Protein AF-A0A2R6D4T1-F1 (afdb_monomer_lite)

Radius of gyration: 16.77 Å; chains: 1; bounding box: 41×52×40 Å

Secondary structure (DSSP, 8-state):
-HHHHHHHHHHHHHHHHHHTT--SGGGS-HHHHHHHEEESSTTGGGSS---SEEETTTTEEEEE----SS-HHHHHHHHHTTTTS--SEEEEE--HHHHHHTHHHHHHHTTSPPPTT--SEEEEEEEETTTTEEEEHHHHHHHHHHHHHHHHTT-

Sequence (155 aa):
MIHCLVVLNSLVVDYLLPREGLTPVDDYPRPTVKQKILTEEPPWRDSNLRPDIYVEQTQEAFEIETLYGTDHKKINRTIDKYEGWPVEQINIVLPNLTCLRNLEAILRKRQEEPGEMFKNDVKFWTLNLAKQELLPVDELKRTLHDLYDRSEHVI

pLDDT: mean 82.5, std 12.13, range [42.41, 95.75]

Structure (mmCIF, N/CA/C/O backbo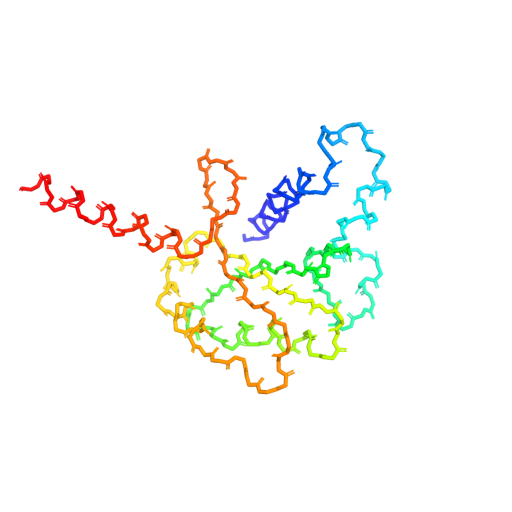ne):
data_AF-A0A2R6D4T1-F1
#
_entry.id   AF-A0A2R6D4T1-F1
#
loop_
_atom_site.group_PDB
_atom_site.id
_atom_site.type_symbol
_atom_site.label_atom_id
_atom_site.label_alt_id
_atom_site.label_comp_id
_atom_site.label_asym_id
_atom_site.label_entity_id
_atom_site.label_seq_id
_atom_site.pdbx_PDB_ins_code
_atom_site.Cartn_x
_atom_site.Cartn_y
_atom_site.Cartn_z
_atom_site.occupancy
_atom_site.B_iso_or_equiv
_atom_site.auth_seq_id
_atom_site.auth_comp_id
_atom_site.auth_asym_id
_atom_site.auth_atom_id
_atom_site.pdbx_PDB_model_num
ATOM 1 N N . MET A 1 1 ? -15.494 6.920 -8.864 1.00 51.62 1 MET A N 1
ATOM 2 C CA . MET A 1 1 ? -14.080 6.482 -8.835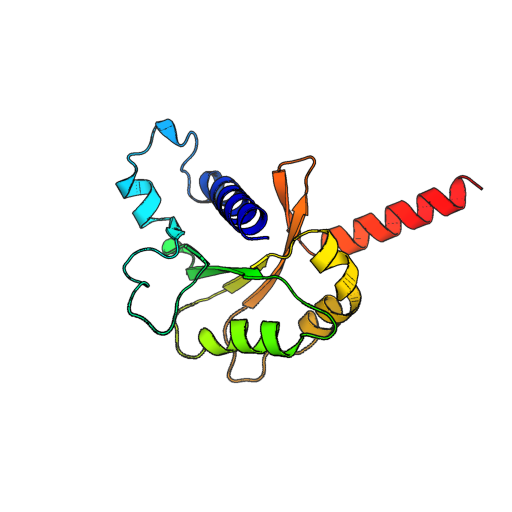 1.00 51.62 1 MET A CA 1
ATOM 3 C C . MET A 1 1 ? -13.246 7.323 -7.864 1.00 51.62 1 MET A C 1
ATOM 5 O O . MET A 1 1 ? -12.651 6.736 -6.977 1.00 51.62 1 MET A O 1
ATOM 9 N N . ILE A 1 2 ? -13.297 8.663 -7.934 1.00 47.56 2 ILE A N 1
ATOM 10 C CA . ILE A 1 2 ? -12.584 9.589 -7.019 1.00 47.56 2 ILE A CA 1
ATOM 11 C C . ILE A 1 2 ? -12.894 9.324 -5.532 1.00 47.56 2 ILE A C 1
ATOM 13 O O . ILE A 1 2 ? -11.992 9.298 -4.707 1.00 47.56 2 ILE A O 1
ATOM 17 N N . HIS A 1 3 ? -14.153 9.036 -5.191 1.00 53.19 3 HIS A N 1
ATOM 18 C CA . HIS A 1 3 ? -14.544 8.801 -3.797 1.00 53.19 3 HIS A CA 1
ATOM 19 C C . HIS A 1 3 ? -13.904 7.546 -3.172 1.00 53.19 3 HIS A C 1
ATOM 21 O O . HIS A 1 3 ? -13.679 7.510 -1.972 1.00 53.19 3 HIS A O 1
ATOM 27 N N . CYS A 1 4 ? -13.568 6.537 -3.985 1.00 56.91 4 CYS A N 1
ATOM 28 C CA . CYS A 1 4 ? -12.953 5.300 -3.502 1.00 56.91 4 CYS A CA 1
ATOM 29 C C . CYS A 1 4 ? -11.484 5.526 -3.115 1.00 56.91 4 CYS A C 1
ATOM 31 O O . CYS A 1 4 ? -11.066 5.077 -2.056 1.00 56.91 4 CYS A O 1
ATOM 33 N N . LEU A 1 5 ? -10.735 6.296 -3.912 1.00 66.00 5 LEU A N 1
ATOM 34 C CA . LEU A 1 5 ? -9.326 6.610 -3.639 1.00 66.00 5 LEU A CA 1
ATOM 35 C C . LEU A 1 5 ? -9.152 7.427 -2.353 1.00 66.00 5 LEU A C 1
ATOM 37 O O . LEU A 1 5 ? -8.271 7.127 -1.558 1.00 66.00 5 LEU A O 1
ATOM 41 N N . VAL A 1 6 ? -10.039 8.396 -2.097 1.00 73.81 6 VAL A N 1
ATOM 42 C CA . VAL A 1 6 ? -10.014 9.189 -0.853 1.00 73.81 6 VAL A CA 1
ATOM 43 C C . VAL A 1 6 ? -10.227 8.305 0.380 1.00 73.81 6 VAL A C 1
ATOM 45 O O . VAL A 1 6 ? -9.526 8.462 1.371 1.00 73.81 6 VAL A O 1
ATOM 48 N N . VAL A 1 7 ? -11.153 7.345 0.308 1.00 78.44 7 VAL A N 1
ATOM 49 C CA . VAL A 1 7 ? -11.415 6.411 1.416 1.00 78.44 7 VAL A CA 1
ATOM 50 C C . VAL A 1 7 ? -10.228 5.474 1.653 1.00 78.44 7 VAL A C 1
ATOM 52 O O . VAL A 1 7 ? -9.873 5.221 2.799 1.00 78.44 7 VAL A O 1
ATOM 55 N N . LEU A 1 8 ? -9.588 4.984 0.587 1.00 83.50 8 LEU A N 1
ATOM 56 C CA . LEU A 1 8 ? -8.375 4.168 0.696 1.00 83.50 8 LEU A CA 1
ATOM 57 C C . LEU A 1 8 ? -7.207 4.949 1.311 1.00 83.50 8 LEU A C 1
ATOM 59 O O . LEU A 1 8 ? -6.524 4.405 2.172 1.00 83.50 8 LEU A O 1
ATOM 63 N N . ASN A 1 9 ? -7.022 6.215 0.929 1.00 86.50 9 ASN A N 1
ATOM 64 C CA . ASN A 1 9 ? -6.038 7.104 1.550 1.00 86.50 9 ASN A CA 1
ATOM 65 C C . ASN A 1 9 ? -6.257 7.200 3.064 1.00 86.50 9 ASN A C 1
ATOM 67 O O . ASN A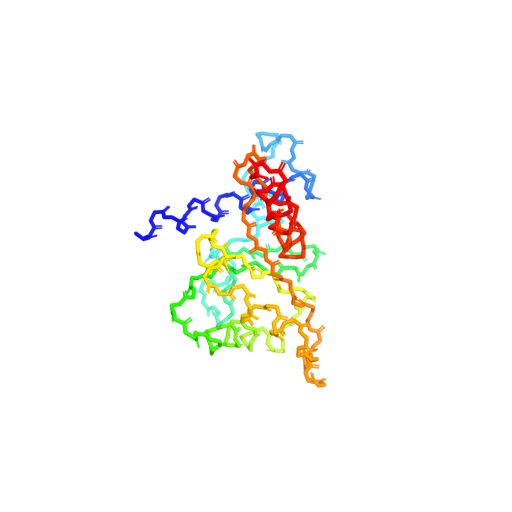 1 9 ? -5.332 6.968 3.838 1.00 86.50 9 ASN A O 1
ATOM 71 N N . SER A 1 10 ? -7.491 7.472 3.495 1.00 86.38 10 SER A N 1
ATOM 72 C CA . SER A 1 10 ? -7.824 7.529 4.922 1.00 86.38 10 SER A CA 1
ATOM 73 C C . SER A 1 10 ? -7.548 6.208 5.641 1.00 86.38 10 SER A C 1
ATOM 75 O O . SER A 1 10 ? -6.923 6.226 6.692 1.00 86.38 10 SER A O 1
ATOM 77 N N . LEU A 1 11 ? -7.912 5.066 5.049 1.00 89.06 11 LEU A N 1
ATOM 78 C CA . LEU A 1 11 ? -7.650 3.746 5.637 1.00 89.06 11 LEU A CA 1
ATOM 79 C C . LEU A 1 11 ? -6.154 3.453 5.805 1.00 89.06 11 LEU A C 1
ATOM 81 O O . LEU A 1 11 ? -5.751 2.875 6.811 1.00 89.06 11 LEU A O 1
ATOM 85 N N . VAL A 1 12 ? -5.322 3.835 4.832 1.00 91.19 12 VAL A N 1
ATOM 86 C CA . VAL A 1 12 ? -3.865 3.669 4.945 1.00 91.19 12 VAL A CA 1
ATOM 87 C C . VAL A 1 12 ? -3.312 4.568 6.050 1.00 91.19 12 VAL A C 1
ATOM 89 O O . VAL A 1 12 ? -2.490 4.110 6.837 1.00 91.19 12 VAL A O 1
ATOM 92 N N . VAL A 1 13 ? -3.785 5.814 6.159 1.00 89.94 13 VAL A N 1
ATOM 93 C CA . VAL A 1 13 ? -3.405 6.702 7.269 1.00 89.94 13 VAL A CA 1
ATOM 94 C C . VAL A 1 13 ? -3.818 6.097 8.612 1.00 89.94 13 VAL A C 1
ATOM 96 O O . VAL A 1 13 ? -2.982 6.010 9.507 1.00 89.94 13 VAL A O 1
ATOM 99 N N . ASP A 1 14 ? -5.052 5.609 8.740 1.00 89.12 14 ASP A N 1
ATOM 100 C CA . ASP A 1 14 ? -5.556 4.986 9.969 1.00 89.12 14 ASP A CA 1
ATOM 101 C C . ASP A 1 14 ? -4.737 3.750 10.365 1.00 89.12 14 ASP A C 1
ATOM 103 O O . ASP A 1 14 ? -4.416 3.565 11.538 1.00 89.12 14 ASP A O 1
ATOM 107 N N . TYR A 1 15 ? -4.321 2.944 9.385 1.00 89.94 15 TYR A N 1
ATOM 108 C CA . TYR A 1 15 ? -3.410 1.816 9.588 1.00 89.94 15 TYR A CA 1
ATOM 109 C C . TYR A 1 15 ? -2.015 2.250 10.083 1.00 89.94 15 TYR A C 1
ATOM 111 O O . TYR A 1 15 ? -1.373 1.531 10.853 1.00 89.94 15 TYR A O 1
ATOM 119 N N . LEU A 1 16 ? -1.532 3.419 9.658 1.00 90.88 16 LEU A N 1
ATOM 120 C CA . LEU A 1 16 ? -0.214 3.940 10.029 1.00 90.88 16 LEU A CA 1
ATOM 121 C C . LEU A 1 16 ? -0.196 4.624 11.401 1.00 90.88 16 LEU A C 1
ATOM 123 O O . LEU A 1 16 ? 0.832 4.586 12.076 1.00 90.88 16 LEU A O 1
ATOM 127 N N . LEU A 1 17 ? -1.308 5.212 11.853 1.00 90.12 17 LEU A N 1
ATOM 128 C CA . LEU A 1 17 ? -1.358 5.946 13.125 1.00 90.12 17 LEU A CA 1
ATOM 129 C C . LEU A 1 17 ? -0.837 5.124 14.326 1.00 90.12 17 LEU A C 1
ATOM 131 O O . LEU A 1 17 ? 0.032 5.631 15.042 1.00 90.12 17 LEU A O 1
ATOM 135 N N . PRO A 1 18 ? -1.252 3.859 14.548 1.00 89.50 18 PRO A N 1
ATOM 136 C CA . PRO A 1 18 ? -0.712 3.055 15.643 1.00 89.50 18 PRO A CA 1
ATOM 137 C C . PRO A 1 18 ? 0.769 2.711 15.485 1.00 89.50 18 PRO A C 1
ATOM 139 O O . PRO A 1 18 ? 1.494 2.692 16.481 1.00 89.50 18 PRO A O 1
ATOM 142 N N . ARG A 1 19 ? 1.235 2.471 14.249 1.00 89.19 19 ARG A N 1
ATOM 143 C CA . ARG A 1 19 ? 2.651 2.172 13.956 1.00 89.19 19 ARG A CA 1
ATOM 144 C C . ARG A 1 19 ? 3.562 3.333 14.342 1.00 89.19 19 ARG A C 1
ATOM 146 O O . ARG A 1 19 ? 4.630 3.109 14.900 1.00 89.19 19 ARG A O 1
ATOM 153 N N . GLU A 1 20 ? 3.093 4.556 14.121 1.00 87.94 20 GLU A N 1
ATOM 154 C CA . GLU A 1 20 ? 3.835 5.784 14.418 1.00 87.94 20 GLU A CA 1
ATOM 155 C C . GLU A 1 20 ? 3.640 6.291 15.860 1.00 87.94 20 GLU A C 1
ATOM 157 O O . GLU A 1 20 ? 4.122 7.376 16.225 1.00 87.94 20 GLU A O 1
ATOM 162 N N . GLY A 1 21 ? 2.932 5.515 16.692 1.00 85.62 21 GLY A N 1
ATOM 163 C CA . GLY A 1 21 ? 2.621 5.866 18.075 1.00 85.62 21 GLY A CA 1
ATOM 164 C C . GLY A 1 21 ? 1.739 7.110 18.175 1.00 85.62 21 GLY A C 1
ATOM 165 O O . GLY A 1 21 ? 1.997 7.965 19.018 1.00 85.62 21 GLY A O 1
ATOM 166 N N . LEU A 1 22 ? 0.756 7.237 17.277 1.00 85.50 22 LEU A N 1
ATOM 167 C CA . LEU A 1 22 ? -0.187 8.356 17.162 1.00 85.50 22 LEU A CA 1
ATOM 168 C C . LEU A 1 22 ? -1.629 7.943 17.509 1.00 85.50 22 LEU A C 1
ATOM 170 O O . LEU A 1 22 ? -2.587 8.486 16.963 1.00 85.50 22 LEU A O 1
ATOM 174 N N . THR A 1 23 ? -1.794 6.964 18.399 1.00 83.69 23 THR A N 1
ATOM 175 C CA . THR A 1 23 ? -3.111 6.513 18.877 1.00 83.69 23 THR A CA 1
ATOM 176 C C . THR A 1 23 ? -3.285 6.757 20.377 1.00 83.69 23 THR A C 1
ATOM 178 O O . THR A 1 23 ? -2.409 6.339 21.136 1.00 83.69 23 THR A O 1
ATOM 181 N N . PRO A 1 24 ? -4.430 7.326 20.809 1.00 80.38 24 PRO A N 1
ATOM 182 C CA . PRO A 1 24 ? -5.527 7.832 19.972 1.00 80.38 24 PRO A CA 1
ATOM 183 C C . PRO A 1 24 ? -5.142 9.141 19.258 1.00 80.38 24 PRO A C 1
ATOM 185 O O . PRO A 1 24 ? -4.438 9.976 19.812 1.00 80.38 24 PRO A O 1
ATOM 188 N N . VAL A 1 25 ? -5.599 9.323 18.015 1.00 80.69 25 VAL A N 1
ATOM 189 C CA . VAL A 1 25 ? -5.181 10.457 17.163 1.00 80.69 25 VAL A CA 1
ATOM 190 C C . VAL A 1 25 ? -5.570 11.820 17.735 1.00 80.69 25 VAL A C 1
ATOM 192 O O . VAL A 1 25 ? -4.863 12.802 17.517 1.00 80.69 25 VAL A O 1
ATOM 195 N N . ASP A 1 26 ? -6.655 11.866 18.509 1.00 82.50 26 ASP A N 1
ATOM 196 C CA . ASP A 1 26 ? -7.166 13.080 19.148 1.00 82.50 26 ASP A CA 1
ATOM 197 C C . ASP A 1 26 ? -6.199 13.660 20.196 1.00 82.50 26 ASP A C 1
ATOM 199 O O . ASP A 1 26 ? -6.260 14.856 20.487 1.00 82.50 26 ASP A O 1
ATOM 203 N N . ASP A 1 27 ? -5.260 12.852 20.702 1.00 86.50 27 ASP A N 1
ATOM 204 C CA . ASP A 1 27 ? -4.225 13.294 21.644 1.00 86.50 27 ASP A CA 1
ATOM 205 C C . ASP A 1 27 ? -3.080 14.056 20.948 1.00 86.50 27 ASP A C 1
ATOM 207 O O . ASP A 1 27 ? -2.228 14.656 21.611 1.00 86.50 27 ASP A O 1
ATOM 211 N N . TYR A 1 28 ? -3.047 14.066 19.610 1.00 81.81 28 TYR A N 1
ATOM 212 C CA . TYR A 1 28 ? -1.955 14.637 18.829 1.00 81.81 28 TYR A CA 1
ATOM 213 C C . TYR A 1 28 ? -2.415 15.855 18.018 1.00 81.81 28 TYR A C 1
ATOM 215 O O . TYR A 1 28 ? -3.363 15.781 17.230 1.00 81.81 28 TYR A O 1
ATOM 223 N N . PRO A 1 29 ? -1.709 16.998 18.115 1.00 85.38 29 PRO A N 1
ATOM 224 C CA . PRO A 1 29 ? -1.960 18.129 17.236 1.00 85.38 29 PRO A CA 1
ATOM 225 C C . PRO A 1 29 ? -1.813 17.730 15.762 1.00 85.38 29 PRO A C 1
ATOM 227 O O . PRO A 1 29 ? -0.852 17.062 15.379 1.00 85.38 29 PRO A O 1
ATOM 230 N N . ARG A 1 30 ? -2.707 18.229 14.898 1.00 81.31 30 ARG A N 1
ATOM 231 C CA . ARG A 1 30 ? -2.635 17.995 13.440 1.00 81.31 30 ARG A CA 1
ATOM 232 C C . ARG A 1 30 ? -1.243 18.246 12.829 1.00 81.31 30 ARG A C 1
ATOM 234 O O . ARG A 1 30 ? -0.848 17.449 11.982 1.00 81.31 30 ARG A O 1
ATOM 241 N N . PRO A 1 31 ? -0.480 19.291 13.220 1.00 83.38 31 PRO A N 1
ATOM 242 C CA . PRO A 1 31 ? 0.881 19.482 12.717 1.00 83.38 31 PRO A CA 1
ATOM 243 C C . PRO A 1 31 ? 1.829 18.320 13.043 1.00 83.38 31 PRO A C 1
ATOM 245 O O . PRO A 1 31 ? 2.643 17.962 12.202 1.00 83.38 31 PRO A O 1
ATOM 248 N N . THR A 1 32 ? 1.698 17.704 14.220 1.00 82.25 32 THR A N 1
ATOM 249 C CA . THR A 1 32 ? 2.519 16.560 14.646 1.00 82.25 32 THR A CA 1
ATOM 250 C C . THR A 1 32 ? 2.237 15.328 13.793 1.00 82.25 32 THR A C 1
ATOM 252 O O . THR A 1 32 ? 3.168 14.671 13.336 1.00 82.25 32 THR A O 1
ATOM 255 N N . VAL A 1 33 ? 0.959 15.045 13.523 1.00 83.31 33 VAL A N 1
ATOM 256 C CA . VAL A 1 33 ? 0.565 13.946 12.628 1.00 83.31 33 VAL A CA 1
ATOM 257 C C . VAL A 1 33 ? 1.117 14.185 11.220 1.00 83.31 33 VAL A C 1
ATOM 259 O O . VAL A 1 33 ? 1.738 13.293 10.652 1.00 83.31 33 VAL A O 1
ATOM 262 N N . LYS A 1 34 ? 0.980 15.413 10.696 1.00 83.00 34 LYS A N 1
ATOM 263 C CA . LYS A 1 34 ? 1.471 15.790 9.359 1.00 83.00 34 LYS A CA 1
ATOM 264 C C . LYS A 1 34 ? 2.994 15.755 9.211 1.00 83.00 34 LYS A C 1
ATOM 266 O O . LYS A 1 34 ? 3.463 15.640 8.091 1.00 83.00 34 LYS A O 1
ATOM 271 N N . GLN A 1 35 ? 3.758 15.878 10.296 1.00 83.88 35 GLN A N 1
ATOM 272 C CA . GLN A 1 35 ? 5.218 15.739 10.251 1.00 83.88 35 GLN A CA 1
ATOM 273 C C . GLN A 1 35 ? 5.650 14.277 10.109 1.00 83.88 35 GLN A C 1
ATOM 275 O O . GLN A 1 35 ? 6.622 13.999 9.424 1.00 83.88 35 GLN A O 1
ATOM 280 N N . LYS A 1 36 ? 4.924 13.342 10.732 1.00 85.25 36 LYS A N 1
ATOM 281 C CA . LYS A 1 36 ? 5.267 11.914 10.688 1.00 85.25 36 LYS A CA 1
ATOM 282 C C . LYS A 1 36 ? 4.696 11.199 9.466 1.00 85.25 36 LYS A C 1
ATOM 284 O O . LYS A 1 36 ? 5.387 10.399 8.844 1.00 85.25 36 LYS A O 1
ATOM 289 N N . ILE A 1 37 ? 3.436 11.490 9.146 1.00 87.75 37 ILE A N 1
ATOM 290 C CA . ILE A 1 37 ? 2.693 10.899 8.033 1.00 87.75 37 ILE A CA 1
ATOM 291 C C . ILE A 1 37 ? 2.358 12.031 7.067 1.00 87.75 37 ILE A C 1
ATOM 293 O O . ILE A 1 37 ? 1.388 12.778 7.233 1.00 87.75 37 ILE A O 1
ATOM 297 N N . LEU A 1 38 ? 3.211 12.169 6.063 1.00 85.12 38 LEU A N 1
ATOM 298 C CA . LEU A 1 38 ? 3.054 13.122 4.981 1.00 85.12 38 LEU A CA 1
ATOM 299 C C . LEU A 1 38 ? 2.053 12.551 3.976 1.00 85.12 38 LEU A C 1
ATOM 301 O O . LEU A 1 38 ? 2.048 11.362 3.689 1.00 85.12 38 LEU A O 1
ATOM 305 N N . THR A 1 39 ? 1.193 13.402 3.439 1.00 83.06 39 THR A N 1
ATOM 306 C CA . THR A 1 39 ? 0.289 13.054 2.331 1.00 83.06 39 THR A CA 1
ATOM 307 C C . THR A 1 39 ? 0.653 13.920 1.133 1.00 83.06 39 THR A C 1
ATOM 309 O O . THR A 1 39 ? 1.621 14.677 1.204 1.00 83.06 39 THR A O 1
ATOM 312 N N . GLU A 1 40 ? -0.115 13.872 0.049 1.00 72.31 40 GLU A N 1
ATOM 313 C CA . GLU A 1 40 ? 0.160 14.613 -1.189 1.00 72.31 40 GLU A CA 1
ATOM 314 C C . GLU A 1 40 ? 0.279 16.170 -1.079 1.00 72.31 40 GLU A C 1
ATOM 316 O O . GLU A 1 40 ? 0.356 16.874 -2.098 1.00 72.31 40 GLU A O 1
ATOM 321 N N . GLU A 1 41 ? 0.212 16.731 0.128 1.00 67.50 41 GLU A N 1
ATOM 322 C CA . GLU A 1 41 ? 0.447 18.133 0.485 1.00 67.50 41 GLU A CA 1
ATOM 323 C C . GLU A 1 41 ? 1.962 18.494 0.488 1.00 67.50 41 GLU A C 1
ATOM 325 O O . GLU A 1 41 ? 2.813 17.625 0.288 1.00 67.50 41 GLU A O 1
ATOM 330 N N . PRO A 1 42 ? 2.354 19.782 0.638 1.00 56.59 42 PRO A N 1
ATOM 331 C CA . PRO A 1 42 ? 3.769 20.173 0.712 1.00 56.59 42 PRO A CA 1
ATOM 332 C C . PRO A 1 42 ? 4.555 19.343 1.749 1.00 56.59 42 PRO A C 1
ATOM 334 O O . PRO A 1 42 ? 4.010 19.079 2.822 1.00 56.59 42 PRO A O 1
ATOM 337 N N . PRO A 1 43 ? 5.817 18.951 1.471 1.00 62.12 43 PRO A N 1
ATOM 338 C CA . PRO A 1 43 ? 6.728 19.515 0.463 1.00 62.12 43 PRO A CA 1
ATOM 339 C C . PRO A 1 43 ? 6.612 18.925 -0.956 1.00 62.12 43 PRO A C 1
ATOM 341 O O . PRO A 1 43 ? 7.262 19.423 -1.871 1.00 62.12 43 PRO A O 1
ATOM 344 N N . TRP A 1 44 ? 5.770 17.914 -1.179 1.00 63.66 44 TRP A N 1
ATOM 345 C CA . TRP A 1 44 ? 5.738 17.164 -2.445 1.00 63.66 44 TRP A CA 1
ATOM 346 C C . TRP A 1 44 ? 5.008 17.865 -3.595 1.00 63.66 44 TRP A C 1
ATOM 348 O O . TRP A 1 44 ? 5.170 17.475 -4.750 1.00 63.66 44 TRP A O 1
ATOM 358 N N . ARG A 1 45 ? 4.205 18.896 -3.288 1.00 55.56 45 ARG A N 1
ATOM 359 C CA . ARG A 1 45 ? 3.296 19.576 -4.232 1.00 55.56 45 ARG A CA 1
ATOM 360 C C . ARG A 1 45 ? 3.980 20.048 -5.525 1.00 55.56 45 ARG A C 1
ATOM 362 O O . ARG A 1 45 ? 3.340 19.987 -6.570 1.00 55.56 45 ARG A O 1
ATOM 369 N N . ASP A 1 46 ? 5.245 20.463 -5.451 1.00 57.62 46 ASP A N 1
ATOM 370 C CA . ASP A 1 46 ? 6.008 21.011 -6.585 1.00 57.62 46 ASP A CA 1
ATOM 371 C C . ASP A 1 46 ? 7.156 20.093 -7.046 1.00 57.62 46 ASP A C 1
ATOM 373 O O . ASP A 1 46 ? 8.005 20.494 -7.843 1.00 57.62 46 ASP A O 1
ATOM 377 N N . SER A 1 47 ? 7.208 18.857 -6.541 1.00 67.69 47 SER A N 1
ATOM 378 C CA . SER A 1 47 ? 8.253 17.892 -6.885 1.00 67.69 47 SER A CA 1
ATOM 379 C C . SER A 1 47 ? 7.747 16.839 -7.873 1.00 67.69 47 SER A C 1
ATOM 381 O O . SER A 1 47 ? 6.572 16.473 -7.865 1.00 67.69 47 SER A O 1
ATOM 383 N N . ASN A 1 48 ? 8.651 16.300 -8.696 1.00 69.44 48 ASN A N 1
ATOM 384 C CA . ASN A 1 48 ? 8.341 15.158 -9.564 1.00 69.44 48 ASN A CA 1
ATOM 385 C C . ASN A 1 48 ? 8.016 13.882 -8.764 1.00 69.44 48 ASN A C 1
ATOM 387 O O . ASN A 1 48 ? 7.424 12.956 -9.317 1.00 69.44 48 ASN A O 1
ATOM 391 N N . LEU A 1 49 ? 8.387 13.838 -7.479 1.00 79.12 49 LEU A N 1
ATOM 392 C CA . LEU A 1 49 ? 8.105 12.728 -6.583 1.00 79.12 49 LEU A CA 1
ATOM 393 C C . LEU A 1 49 ? 6.940 13.063 -5.654 1.00 79.12 49 LEU A C 1
ATOM 395 O O . LEU A 1 49 ? 7.116 13.689 -4.619 1.00 79.12 49 LEU A O 1
ATOM 399 N N . ARG A 1 50 ? 5.738 12.607 -5.996 1.00 85.31 50 ARG A N 1
ATOM 400 C CA . ARG A 1 50 ? 4.559 12.788 -5.145 1.00 85.31 50 ARG A CA 1
ATOM 401 C C . ARG A 1 50 ? 4.039 11.422 -4.689 1.00 85.31 50 ARG A C 1
ATOM 403 O O . ARG A 1 50 ? 3.373 10.763 -5.493 1.00 85.31 50 ARG A O 1
ATOM 410 N N . PRO A 1 51 ? 4.397 10.975 -3.470 1.00 89.50 51 PRO A N 1
ATOM 411 C CA . PRO A 1 51 ? 3.727 9.856 -2.824 1.00 89.50 51 PRO A CA 1
ATOM 412 C C . PRO A 1 51 ? 2.290 10.232 -2.465 1.00 89.50 51 PRO A C 1
ATOM 414 O O . PRO A 1 51 ? 2.025 11.390 -2.124 1.00 89.50 51 PRO A O 1
ATOM 417 N N . ASP A 1 52 ? 1.383 9.254 -2.477 1.00 90.94 52 ASP A N 1
ATOM 418 C CA . ASP A 1 52 ? 0.049 9.457 -1.902 1.00 90.94 52 ASP A CA 1
ATOM 419 C C . ASP A 1 52 ? 0.172 9.662 -0.387 1.00 90.94 52 ASP A C 1
ATOM 421 O O . ASP A 1 52 ? -0.391 10.607 0.181 1.00 90.94 52 ASP A O 1
ATOM 425 N N . ILE A 1 53 ? 0.971 8.800 0.256 1.00 92.62 53 ILE A N 1
ATOM 426 C CA . ILE A 1 53 ? 1.317 8.865 1.677 1.00 92.62 53 ILE A CA 1
ATOM 427 C C . ILE A 1 53 ? 2.799 8.506 1.852 1.00 92.62 53 ILE A C 1
ATOM 429 O O . ILE A 1 53 ? 3.303 7.585 1.215 1.00 92.62 53 ILE A O 1
ATOM 433 N N . TYR A 1 54 ? 3.505 9.214 2.727 1.00 91.62 54 TYR A N 1
ATOM 434 C CA . TYR A 1 54 ? 4.915 8.991 3.024 1.00 91.62 54 TYR A CA 1
ATOM 435 C C . TYR A 1 54 ? 5.185 9.060 4.524 1.00 91.62 54 TYR A C 1
ATOM 437 O O . TYR A 1 54 ? 4.726 9.976 5.206 1.00 91.62 54 TYR A O 1
ATOM 445 N N . VAL A 1 55 ? 5.949 8.097 5.030 1.00 91.06 55 VAL A N 1
ATOM 446 C CA . VAL A 1 55 ? 6.361 8.022 6.433 1.00 91.06 55 VAL A CA 1
ATOM 447 C C . VAL A 1 55 ? 7.834 8.392 6.518 1.00 91.06 55 VAL A C 1
ATOM 449 O O . VAL A 1 55 ? 8.698 7.632 6.082 1.00 91.06 55 VAL A O 1
ATOM 452 N N . GLU A 1 56 ? 8.128 9.569 7.072 1.00 85.12 56 GLU A N 1
ATOM 453 C CA . GLU A 1 56 ? 9.487 10.127 7.067 1.00 85.12 56 GLU A CA 1
ATOM 454 C C . GLU A 1 56 ? 10.466 9.281 7.888 1.00 85.12 56 GLU A C 1
ATOM 456 O O . GLU A 1 56 ? 11.588 9.033 7.451 1.00 85.12 56 GLU A O 1
ATOM 461 N N . GLN A 1 57 ? 10.025 8.788 9.048 1.00 86.12 57 GLN A N 1
ATOM 462 C CA . GLN A 1 57 ? 10.875 8.053 9.984 1.00 86.12 57 GLN A CA 1
ATOM 463 C C . GLN A 1 57 ? 11.392 6.728 9.409 1.00 86.12 57 GLN A C 1
ATOM 465 O O . GLN A 1 57 ? 12.526 6.339 9.686 1.00 86.12 57 GLN A O 1
ATOM 470 N N . THR A 1 58 ? 10.562 6.031 8.634 1.00 89.44 58 THR A N 1
ATOM 471 C CA . THR A 1 58 ? 10.881 4.719 8.050 1.00 89.44 58 THR A CA 1
ATOM 472 C C . THR A 1 58 ? 11.204 4.793 6.561 1.00 89.44 58 THR A C 1
ATOM 474 O O . THR A 1 58 ? 11.496 3.764 5.961 1.00 89.44 58 THR A O 1
ATOM 477 N N . GLN A 1 59 ? 11.132 5.987 5.961 1.00 90.19 59 GLN A N 1
ATOM 478 C CA . GLN A 1 59 ? 11.323 6.209 4.526 1.00 90.19 59 GLN A CA 1
ATOM 479 C C . GLN A 1 59 ? 10.426 5.301 3.667 1.00 90.19 59 GLN A C 1
ATOM 481 O O . GLN A 1 59 ? 10.842 4.773 2.634 1.00 90.19 59 GLN A O 1
ATOM 486 N N . GLU A 1 60 ? 9.181 5.106 4.114 1.00 93.88 60 GLU A N 1
ATOM 487 C CA . GLU A 1 60 ? 8.185 4.292 3.417 1.00 93.88 60 GLU A CA 1
ATOM 488 C C . GLU A 1 60 ? 7.267 5.177 2.578 1.00 93.88 60 GLU A C 1
ATOM 490 O O . GLU A 1 60 ? 6.620 6.085 3.101 1.00 93.88 60 GLU A O 1
ATOM 495 N N . ALA A 1 61 ? 7.148 4.868 1.290 1.00 93.56 61 ALA A N 1
ATOM 496 C CA . ALA A 1 61 ? 6.149 5.465 0.416 1.00 93.56 61 ALA A CA 1
ATOM 497 C C . ALA A 1 61 ? 4.970 4.508 0.232 1.00 93.56 61 ALA A C 1
ATOM 499 O O . ALA A 1 61 ? 5.166 3.308 0.054 1.00 93.56 61 ALA A O 1
ATOM 500 N N . PHE A 1 62 ? 3.748 5.027 0.249 1.00 94.81 62 PHE A N 1
ATOM 501 C CA . PHE A 1 62 ? 2.529 4.285 -0.046 1.00 94.81 62 PHE A CA 1
ATOM 502 C C . PHE A 1 62 ? 1.852 4.883 -1.276 1.00 94.81 62 PHE A C 1
ATOM 504 O O . PHE A 1 62 ? 1.687 6.097 -1.384 1.00 94.81 62 PHE A O 1
ATOM 511 N N . GLU A 1 63 ? 1.458 3.998 -2.186 1.00 93.69 63 GLU A N 1
ATOM 512 C CA . GLU A 1 63 ? 0.873 4.315 -3.488 1.00 93.69 63 GLU A CA 1
ATOM 513 C C . GLU A 1 63 ? -0.435 3.559 -3.649 1.00 93.69 63 GLU A C 1
ATOM 515 O O . GLU A 1 63 ? -0.444 2.326 -3.721 1.00 93.69 63 GLU A O 1
ATOM 520 N N . ILE A 1 64 ? -1.550 4.277 -3.709 1.00 92.56 64 ILE A N 1
ATOM 521 C CA . ILE A 1 64 ? -2.868 3.686 -3.895 1.00 92.56 64 ILE A CA 1
ATOM 522 C C . ILE A 1 64 ? -3.160 3.610 -5.382 1.00 92.56 64 ILE A C 1
ATOM 524 O O . ILE A 1 64 ? -3.591 4.553 -6.048 1.00 92.56 64 ILE A O 1
ATOM 528 N N . GLU A 1 65 ? -2.967 2.410 -5.910 1.00 90.12 65 GLU A N 1
ATOM 529 C CA . GLU A 1 65 ? -2.997 2.182 -7.336 1.00 90.12 65 GLU A CA 1
ATOM 530 C C . GLU A 1 65 ? -4.275 1.492 -7.796 1.00 90.12 65 GLU A C 1
ATOM 532 O O . GLU A 1 65 ? -4.799 0.547 -7.206 1.00 90.12 65 GLU A O 1
ATOM 537 N N . THR A 1 66 ? -4.780 1.952 -8.937 1.00 87.00 66 THR A N 1
ATOM 538 C CA . THR A 1 66 ? -5.809 1.231 -9.687 1.00 87.00 66 THR A CA 1
ATOM 539 C C . THR A 1 66 ? -5.225 0.769 -11.012 1.00 87.00 66 THR A C 1
ATOM 541 O O . THR A 1 66 ? -4.811 1.594 -11.829 1.00 87.00 66 THR A O 1
ATOM 544 N N . LEU A 1 67 ? -5.197 -0.548 -11.217 1.00 83.81 67 LEU A N 1
ATOM 545 C CA . LEU A 1 67 ? -4.684 -1.207 -12.417 1.00 83.81 67 LEU A CA 1
ATOM 546 C C . LEU A 1 67 ? -5.842 -1.556 -13.345 1.00 83.81 67 LEU A C 1
ATOM 548 O O . LEU A 1 67 ? -6.771 -2.237 -12.907 1.00 83.81 67 LEU A O 1
ATOM 552 N N . TYR A 1 68 ? -5.785 -1.152 -14.615 1.00 73.94 68 TYR A N 1
ATOM 553 C CA . TYR A 1 68 ? -6.812 -1.447 -15.621 1.00 73.94 68 TYR A CA 1
ATOM 554 C C . TYR A 1 68 ? -6.291 -2.418 -16.688 1.00 73.94 68 TYR A C 1
ATOM 556 O O . TYR A 1 68 ? -5.456 -2.058 -17.505 1.00 73.94 68 TYR A O 1
ATOM 564 N N . GLY A 1 69 ? -6.801 -3.655 -16.712 1.00 66.81 69 GLY A N 1
ATOM 565 C CA . GLY A 1 69 ? -6.295 -4.687 -17.629 1.00 66.81 69 GLY A CA 1
ATOM 566 C C . GLY A 1 69 ? -4.859 -5.103 -17.284 1.00 66.81 69 GLY A C 1
ATOM 567 O O . GLY A 1 69 ? -4.503 -5.151 -16.113 1.00 66.81 69 GLY A O 1
ATOM 568 N N . THR A 1 70 ? -4.014 -5.379 -18.280 1.00 58.97 70 THR A N 1
ATOM 569 C CA . THR A 1 70 ? -2.613 -5.820 -18.100 1.00 58.97 70 THR A CA 1
ATOM 570 C C . THR A 1 70 ? -1.645 -4.661 -17.822 1.00 58.97 70 THR A C 1
ATOM 572 O O . THR A 1 70 ? -0.571 -4.574 -18.425 1.00 58.97 70 THR A O 1
ATOM 575 N N . ASP A 1 71 ? -2.017 -3.731 -16.944 1.00 67.50 71 ASP A N 1
ATOM 576 C CA . ASP A 1 71 ? -1.338 -2.438 -16.768 1.00 67.50 71 ASP A CA 1
ATOM 577 C C . ASP A 1 71 ? -0.058 -2.518 -15.910 1.00 67.50 71 ASP A C 1
ATOM 579 O O . ASP A 1 71 ? 0.217 -1.676 -15.058 1.00 67.50 71 ASP A O 1
ATOM 583 N N . HIS A 1 72 ? 0.774 -3.534 -16.152 1.00 70.69 72 HIS A N 1
ATOM 584 C CA . HIS A 1 72 ? 2.084 -3.710 -15.513 1.00 70.69 72 HIS A CA 1
ATOM 585 C C . HIS A 1 72 ? 2.995 -2.489 -15.670 1.00 70.69 72 HIS A C 1
ATOM 587 O O . HIS A 1 72 ? 3.805 -2.195 -14.798 1.00 70.69 72 HIS A O 1
ATOM 593 N N . LYS A 1 73 ? 2.832 -1.746 -16.770 1.00 80.69 73 LYS A N 1
ATOM 594 C CA . LYS A 1 73 ? 3.552 -0.494 -17.020 1.00 80.69 73 LYS A CA 1
ATOM 595 C C . LYS A 1 73 ? 3.221 0.583 -15.991 1.00 80.69 73 LYS A C 1
ATOM 597 O O . LYS A 1 73 ? 4.016 1.494 -15.799 1.00 80.69 73 LYS A O 1
ATOM 602 N N . LYS A 1 74 ? 2.039 0.534 -15.369 1.00 85.50 74 LYS A N 1
ATOM 603 C CA . LYS A 1 74 ? 1.680 1.467 -14.302 1.00 85.50 74 LYS A CA 1
ATOM 604 C C . LYS A 1 74 ? 2.508 1.194 -13.053 1.00 85.50 74 LYS A C 1
ATOM 606 O O . LYS A 1 74 ? 3.181 2.104 -12.608 1.00 85.50 74 LYS A O 1
ATOM 611 N N . ILE A 1 75 ? 2.549 -0.062 -12.599 1.00 86.75 75 ILE A N 1
ATOM 612 C CA . ILE A 1 75 ? 3.378 -0.490 -11.459 1.00 86.75 75 ILE A CA 1
ATOM 613 C C . ILE A 1 75 ? 4.835 -0.081 -11.670 1.00 86.75 75 ILE A C 1
ATOM 615 O O . ILE A 1 75 ? 5.403 0.566 -10.803 1.00 86.75 75 ILE A O 1
ATOM 619 N N . ASN A 1 76 ? 5.410 -0.394 -12.837 1.00 86.19 76 ASN A N 1
ATOM 620 C CA . ASN A 1 76 ? 6.794 -0.024 -13.127 1.00 86.19 76 ASN A CA 1
ATOM 621 C C . ASN A 1 76 ? 6.993 1.493 -13.046 1.00 86.19 76 ASN A C 1
ATOM 623 O O . ASN A 1 76 ? 7.839 1.931 -12.291 1.00 86.19 76 ASN A O 1
ATOM 627 N N . ARG A 1 77 ? 6.145 2.305 -13.694 1.00 87.06 77 ARG A N 1
ATOM 628 C CA . ARG A 1 77 ? 6.235 3.776 -13.589 1.00 87.06 77 ARG A CA 1
ATOM 629 C C . ARG A 1 77 ? 6.124 4.286 -12.149 1.00 87.06 77 ARG A C 1
ATOM 631 O O . ARG A 1 77 ? 6.788 5.255 -11.795 1.00 87.06 77 ARG A O 1
ATOM 638 N N . THR A 1 78 ? 5.274 3.659 -11.339 1.00 89.12 78 THR A N 1
ATOM 639 C CA . THR A 1 78 ? 5.104 3.988 -9.919 1.00 89.12 78 THR A CA 1
ATOM 640 C C . THR A 1 78 ? 6.331 3.613 -9.093 1.00 89.12 78 THR A C 1
ATOM 642 O O . THR A 1 78 ? 6.588 4.275 -8.099 1.00 89.12 78 THR A O 1
ATOM 645 N N . ILE A 1 79 ? 7.100 2.600 -9.493 1.00 87.94 79 ILE A N 1
ATOM 646 C CA . ILE A 1 79 ? 8.375 2.242 -8.859 1.00 87.94 79 ILE A CA 1
ATOM 647 C C . ILE A 1 79 ? 9.497 3.155 -9.378 1.00 87.94 79 ILE A C 1
ATOM 649 O O . ILE A 1 79 ? 10.193 3.776 -8.583 1.00 87.94 79 ILE A O 1
ATOM 653 N N . ASP A 1 80 ? 9.610 3.313 -10.698 1.00 86.56 80 ASP A N 1
ATOM 654 C CA . ASP A 1 80 ? 10.644 4.095 -11.388 1.00 86.56 80 ASP A CA 1
ATOM 655 C C . ASP A 1 80 ? 10.685 5.558 -10.911 1.00 86.56 80 ASP A C 1
ATOM 657 O O . ASP A 1 80 ? 11.750 6.164 -10.855 1.00 86.56 80 ASP A O 1
ATOM 661 N N . LYS A 1 81 ? 9.545 6.143 -10.506 1.00 87.88 81 LYS A N 1
ATOM 662 C CA . LYS A 1 81 ? 9.517 7.523 -9.982 1.00 87.88 81 LYS A CA 1
ATOM 663 C C . LYS A 1 81 ? 10.341 7.713 -8.700 1.00 87.88 81 LYS A C 1
ATOM 665 O O . LYS A 1 81 ? 10.727 8.841 -8.406 1.00 87.88 81 LYS A O 1
ATOM 670 N N . TYR A 1 82 ? 10.598 6.638 -7.954 1.00 87.31 82 TYR A N 1
ATOM 671 C CA . TYR A 1 82 ? 11.393 6.643 -6.723 1.00 87.31 82 TYR A CA 1
ATOM 672 C C . TYR A 1 82 ? 12.889 6.411 -6.961 1.00 87.31 82 TYR A C 1
ATOM 674 O O . TYR A 1 82 ? 13.675 6.473 -6.014 1.00 87.31 82 TYR A O 1
ATOM 682 N N . GLU A 1 83 ? 13.313 6.174 -8.204 1.00 83.12 83 GLU A N 1
ATOM 683 C CA . GLU A 1 83 ? 14.725 6.003 -8.530 1.00 83.12 83 GLU A CA 1
ATOM 684 C C . GLU A 1 83 ? 15.528 7.261 -8.156 1.00 83.12 83 GLU A C 1
ATOM 686 O O . GLU A 1 83 ? 15.167 8.389 -8.497 1.00 83.12 83 GLU A O 1
ATOM 691 N N . GLY A 1 84 ? 16.624 7.072 -7.414 1.00 78.94 84 GLY A N 1
ATOM 692 C CA . GLY A 1 84 ? 17.474 8.169 -6.941 1.00 78.94 84 GLY A CA 1
ATOM 693 C C . GLY A 1 84 ? 16.942 8.930 -5.720 1.00 78.94 84 GLY A C 1
ATOM 694 O O . GLY A 1 84 ? 17.577 9.898 -5.298 1.00 78.94 84 GLY A O 1
ATOM 695 N N . TRP A 1 85 ? 15.829 8.494 -5.123 1.00 82.12 85 TRP A N 1
ATOM 696 C CA . TRP A 1 85 ? 15.278 9.072 -3.897 1.00 82.12 85 TRP A CA 1
ATOM 697 C C . TRP A 1 85 ? 15.547 8.192 -2.669 1.00 82.12 85 TRP A C 1
ATOM 699 O O . TRP A 1 85 ? 15.626 6.969 -2.798 1.00 82.12 85 TRP A O 1
ATOM 709 N N . PRO A 1 86 ? 15.672 8.784 -1.464 1.00 84.31 86 PRO A N 1
ATOM 710 C CA . PRO A 1 86 ? 15.928 8.055 -0.223 1.00 84.31 86 PRO A CA 1
ATOM 711 C C . PRO A 1 86 ? 14.637 7.419 0.317 1.00 84.31 86 PRO A C 1
ATOM 713 O O . PRO A 1 86 ? 14.144 7.794 1.378 1.00 84.31 86 PRO A O 1
ATOM 716 N N . VAL A 1 87 ? 14.053 6.506 -0.456 1.00 87.94 87 VAL A N 1
ATOM 717 C CA . VAL A 1 87 ? 12.897 5.694 -0.063 1.00 87.94 87 VAL A CA 1
ATOM 718 C C . VAL A 1 87 ? 13.389 4.272 0.142 1.00 87.94 87 VAL A C 1
ATOM 720 O O . VAL A 1 87 ? 13.950 3.684 -0.770 1.00 87.94 87 VAL A O 1
ATOM 723 N N . GLU A 1 88 ? 13.200 3.693 1.316 1.00 89.50 88 GLU A N 1
ATOM 724 C CA . GLU A 1 88 ? 13.674 2.327 1.578 1.00 89.50 88 GLU A CA 1
ATOM 725 C C . GLU A 1 88 ? 12.655 1.293 1.092 1.00 89.50 88 GLU A C 1
ATOM 727 O O . GLU A 1 88 ? 13.023 0.217 0.621 1.00 89.50 88 GLU A O 1
ATOM 732 N N . GLN A 1 89 ? 11.362 1.634 1.140 1.00 92.06 89 GLN A N 1
ATOM 733 C CA . GLN A 1 89 ? 10.289 0.718 0.768 1.00 92.06 89 GLN A CA 1
ATOM 734 C C . GLN A 1 89 ? 9.120 1.428 0.080 1.00 92.06 89 GLN A C 1
ATOM 736 O O . GLN A 1 89 ? 8.618 2.455 0.541 1.00 92.06 89 GLN A O 1
ATOM 741 N N . ILE A 1 90 ? 8.643 0.821 -1.004 1.00 92.75 90 ILE A N 1
ATOM 742 C CA . ILE A 1 90 ? 7.483 1.247 -1.783 1.00 92.75 90 ILE A CA 1
ATOM 743 C C . ILE A 1 90 ? 6.343 0.259 -1.520 1.00 92.75 90 ILE A C 1
ATOM 745 O O . ILE A 1 90 ? 6.416 -0.927 -1.844 1.00 92.75 90 ILE A O 1
ATOM 749 N N . ASN A 1 91 ? 5.264 0.754 -0.928 1.00 95.25 91 ASN A N 1
ATOM 750 C CA . ASN A 1 91 ? 4.066 0.009 -0.575 1.00 95.25 91 ASN A CA 1
ATOM 751 C C . ASN A 1 91 ? 2.949 0.306 -1.583 1.00 95.25 91 ASN A C 1
ATOM 753 O O . ASN A 1 91 ? 2.262 1.321 -1.495 1.00 95.25 91 ASN A O 1
ATOM 757 N N . ILE A 1 92 ? 2.719 -0.602 -2.525 1.00 94.12 92 ILE A N 1
ATOM 758 C CA . ILE A 1 92 ? 1.645 -0.480 -3.513 1.00 94.12 92 ILE A CA 1
ATOM 759 C C . ILE A 1 92 ? 0.360 -1.075 -2.929 1.00 94.12 92 ILE A C 1
ATOM 761 O O . ILE A 1 92 ? 0.254 -2.287 -2.724 1.00 94.12 92 ILE A O 1
ATOM 765 N N . VAL A 1 93 ? -0.631 -0.226 -2.673 1.00 95.12 93 VAL A N 1
ATOM 766 C CA . VAL A 1 93 ? -1.935 -0.584 -2.108 1.00 95.12 93 VAL A CA 1
ATOM 767 C C . VAL A 1 93 ? -2.975 -0.643 -3.222 1.00 95.12 93 VAL A C 1
ATOM 769 O O . VAL A 1 93 ? -3.229 0.334 -3.920 1.00 95.12 93 VAL A O 1
ATOM 772 N N . LEU A 1 94 ? -3.609 -1.800 -3.392 1.00 92.75 94 LEU A N 1
ATOM 773 C CA . LEU A 1 94 ? -4.589 -2.039 -4.448 1.00 92.75 94 LEU A CA 1
ATOM 774 C C . LEU A 1 94 ? -5.988 -2.270 -3.856 1.00 92.75 94 LEU A C 1
ATOM 776 O O . LEU A 1 94 ? -6.145 -3.135 -2.985 1.00 92.75 94 LEU A O 1
ATOM 780 N N . PRO A 1 95 ? -7.041 -1.603 -4.372 1.00 92.06 95 PRO A N 1
ATOM 781 C CA . PRO A 1 95 ? -8.422 -1.927 -4.019 1.00 92.06 95 PRO A CA 1
ATOM 782 C C . PRO A 1 95 ? -8.720 -3.413 -4.260 1.00 92.06 95 PRO A C 1
ATOM 784 O O . PRO A 1 95 ? -8.269 -3.966 -5.264 1.00 92.06 95 PRO A O 1
ATOM 787 N N . ASN A 1 96 ? -9.516 -4.053 -3.398 1.00 91.62 96 ASN A N 1
ATOM 788 C CA . ASN A 1 96 ? -9.726 -5.512 -3.387 1.00 91.62 96 ASN A CA 1
ATOM 789 C C . ASN A 1 96 ? -10.016 -6.111 -4.766 1.00 91.62 96 ASN A C 1
ATOM 791 O O . ASN A 1 96 ? -9.338 -7.041 -5.193 1.00 91.62 96 ASN A O 1
ATOM 795 N N . LEU A 1 97 ? -10.991 -5.559 -5.493 1.00 89.75 97 LEU A N 1
ATOM 796 C CA . LEU A 1 97 ? -11.370 -6.076 -6.813 1.00 89.75 97 LEU A CA 1
ATOM 797 C C . LEU A 1 97 ? -10.260 -5.884 -7.854 1.00 89.75 97 LEU A C 1
ATOM 799 O O . LEU A 1 97 ? -10.043 -6.752 -8.698 1.00 89.75 97 LEU A O 1
ATOM 803 N N . THR A 1 98 ? -9.531 -4.771 -7.778 1.00 90.06 98 THR A N 1
ATOM 804 C CA . THR A 1 98 ? -8.367 -4.507 -8.630 1.00 90.06 98 THR A CA 1
ATOM 805 C C . THR A 1 98 ? -7.237 -5.484 -8.326 1.00 90.06 98 THR A C 1
ATOM 807 O O . THR A 1 98 ? -6.624 -5.999 -9.259 1.00 90.06 98 THR A O 1
ATOM 810 N N . CYS A 1 99 ? -6.973 -5.748 -7.044 1.00 91.69 99 CYS A N 1
ATOM 811 C CA . CYS A 1 99 ? -5.962 -6.697 -6.598 1.00 91.69 99 CYS A CA 1
ATOM 812 C C . CYS A 1 99 ? -6.298 -8.111 -7.086 1.00 91.69 99 CYS A C 1
ATOM 814 O O . CYS A 1 99 ? -5.499 -8.714 -7.792 1.00 91.69 99 CYS A O 1
ATOM 816 N N . LEU A 1 100 ? -7.516 -8.592 -6.808 1.00 91.31 100 LEU A N 1
ATOM 817 C CA . LEU A 1 100 ? -7.978 -9.928 -7.196 1.00 91.31 100 LEU A CA 1
ATOM 818 C C . LEU A 1 100 ? -7.924 -10.146 -8.708 1.00 91.31 100 LEU A C 1
ATOM 820 O O . LEU A 1 100 ? -7.370 -11.142 -9.165 1.00 91.31 100 LEU A O 1
ATOM 824 N N . ARG A 1 101 ? -8.435 -9.191 -9.496 1.00 89.81 101 ARG A N 1
ATOM 825 C CA . ARG A 1 101 ? -8.404 -9.277 -10.964 1.00 89.81 101 ARG A CA 1
ATOM 826 C C . ARG A 1 101 ? -6.983 -9.402 -11.517 1.00 89.81 101 ARG A C 1
ATOM 828 O O . ARG A 1 101 ? -6.794 -10.002 -12.567 1.00 89.81 101 ARG A O 1
ATOM 835 N N . ASN A 1 102 ? -6.004 -8.810 -10.837 1.00 89.56 102 ASN A N 1
ATOM 836 C CA . ASN A 1 102 ? -4.617 -8.740 -11.289 1.00 89.56 102 ASN A CA 1
ATOM 837 C C . ASN A 1 102 ? -3.670 -9.593 -10.429 1.00 89.56 102 ASN A C 1
ATOM 839 O O . ASN A 1 102 ? -2.459 -9.383 -10.476 1.00 89.56 102 ASN A O 1
ATOM 843 N N . LEU A 1 103 ? -4.187 -10.540 -9.639 1.00 89.69 103 LEU A N 1
ATOM 844 C CA . LEU A 1 103 ? -3.402 -11.235 -8.617 1.00 89.69 103 LEU A CA 1
ATOM 845 C C . LEU A 1 103 ? -2.199 -11.977 -9.208 1.00 89.69 103 LEU A C 1
ATOM 847 O O . LEU A 1 103 ? -1.084 -11.817 -8.722 1.00 89.69 103 LEU A O 1
ATOM 851 N N . GLU A 1 104 ? -2.397 -12.731 -10.290 1.00 86.56 104 GLU A N 1
ATOM 852 C CA . GLU A 1 104 ? -1.312 -13.441 -10.983 1.00 86.56 104 GLU A CA 1
ATOM 853 C C . GLU A 1 104 ? -0.215 -12.474 -11.457 1.00 86.56 104 GLU A C 1
ATOM 855 O O . GLU A 1 104 ? 0.977 -12.699 -11.254 1.00 86.56 104 GLU A O 1
ATOM 860 N N . ALA A 1 105 ? -0.636 -11.354 -12.043 1.00 85.00 105 ALA A N 1
ATOM 861 C CA . ALA A 1 105 ? 0.238 -10.299 -12.524 1.00 85.00 105 ALA A CA 1
ATOM 862 C C . ALA A 1 105 ? 1.081 -9.675 -11.397 1.00 85.00 105 ALA A C 1
ATOM 864 O O . ALA A 1 105 ? 2.278 -9.444 -11.584 1.00 85.00 105 ALA A O 1
ATOM 865 N N . ILE A 1 106 ? 0.469 -9.427 -10.239 1.00 88.31 106 ILE A N 1
ATOM 866 C CA . ILE A 1 106 ? 1.132 -8.894 -9.042 1.00 88.31 106 ILE A CA 1
ATOM 867 C C . ILE A 1 106 ? 2.117 -9.920 -8.472 1.00 88.31 106 ILE A C 1
ATOM 869 O O . ILE A 1 106 ? 3.259 -9.579 -8.174 1.00 88.31 106 ILE A O 1
ATOM 873 N N . LEU A 1 107 ? 1.703 -11.185 -8.358 1.00 86.75 107 LEU A N 1
ATOM 874 C CA . LEU A 1 107 ? 2.554 -12.261 -7.848 1.00 86.75 107 LEU A CA 1
ATOM 875 C C . LEU A 1 107 ? 3.786 -12.475 -8.730 1.00 86.75 107 LEU A C 1
ATOM 877 O O . LEU A 1 107 ? 4.882 -12.622 -8.199 1.00 86.75 107 LEU A O 1
ATOM 881 N N . ARG A 1 108 ? 3.626 -12.429 -10.059 1.00 83.00 108 ARG A N 1
ATOM 882 C CA . ARG A 1 108 ? 4.754 -12.479 -10.997 1.00 83.00 108 ARG A CA 1
ATOM 883 C C . ARG A 1 108 ? 5.695 -11.294 -10.804 1.00 83.00 108 ARG A C 1
ATOM 885 O O . ARG A 1 108 ? 6.900 -11.494 -10.749 1.00 83.00 108 ARG A O 1
ATOM 892 N N . LYS A 1 109 ? 5.159 -10.078 -10.651 1.00 81.19 109 LYS A N 1
ATOM 893 C CA . LYS A 1 109 ? 5.981 -8.876 -10.442 1.00 81.19 109 LYS A CA 1
ATOM 894 C C . LYS A 1 109 ? 6.847 -8.947 -9.190 1.00 81.19 109 LYS A C 1
ATOM 896 O O . LYS A 1 109 ? 7.966 -8.467 -9.211 1.00 81.19 109 LYS A O 1
ATOM 901 N N . ARG A 1 110 ? 6.367 -9.594 -8.133 1.00 79.44 110 ARG A N 1
ATOM 902 C CA . ARG A 1 110 ? 7.146 -9.803 -6.903 1.00 79.44 110 ARG A CA 1
ATOM 903 C C . ARG A 1 110 ? 8.312 -10.778 -7.044 1.00 79.44 110 ARG A C 1
ATOM 905 O O . ARG A 1 110 ? 9.167 -10.811 -6.171 1.00 79.44 110 ARG A O 1
ATOM 912 N N . GLN A 1 111 ? 8.297 -11.612 -8.078 1.00 77.44 111 GLN A N 1
ATOM 913 C CA . GLN A 1 111 ? 9.374 -12.558 -8.368 1.00 77.44 111 GLN A CA 1
ATOM 914 C C . GLN A 1 111 ? 10.428 -11.958 -9.298 1.00 77.44 111 GLN A C 1
ATOM 916 O O . GLN A 1 111 ? 11.470 -12.573 -9.502 1.00 77.44 111 GLN A O 1
ATOM 921 N N . GLU A 1 112 ? 10.153 -10.795 -9.891 1.00 75.38 112 GLU A N 1
ATOM 922 C CA . GLU A 1 112 ? 11.163 -10.059 -10.634 1.00 75.38 112 GLU A CA 1
ATOM 923 C C . GLU A 1 112 ? 12.152 -9.507 -9.609 1.00 75.38 112 GLU A C 1
ATOM 925 O O . GLU A 1 112 ? 11.776 -8.713 -8.746 1.00 75.38 112 GLU A O 1
ATOM 930 N N . GLU A 1 113 ? 13.403 -9.967 -9.667 1.00 60.88 113 GLU A N 1
ATOM 931 C CA . GLU A 1 113 ? 14.461 -9.337 -8.888 1.00 60.88 113 GLU A CA 1
ATOM 932 C C . GLU A 1 113 ? 14.518 -7.862 -9.303 1.00 60.88 113 GLU A C 1
ATOM 934 O O . GLU A 1 113 ? 14.573 -7.573 -10.508 1.00 60.88 113 GLU A O 1
ATOM 939 N N . PRO A 1 114 ? 14.474 -6.919 -8.346 1.00 55.88 114 PRO A N 1
ATOM 940 C CA . PRO A 1 114 ? 14.787 -5.539 -8.654 1.00 55.88 114 PRO A CA 1
ATOM 941 C C . PRO A 1 114 ? 16.170 -5.557 -9.310 1.00 55.88 114 PRO A C 1
ATOM 943 O O . PRO A 1 114 ? 17.123 -6.070 -8.724 1.00 55.88 114 PRO A O 1
ATOM 946 N N . GLY A 1 115 ? 16.282 -5.098 -10.561 1.00 54.41 115 GLY A N 1
ATOM 947 C CA . GLY A 1 115 ? 17.590 -5.027 -11.220 1.00 54.41 115 GLY A CA 1
ATOM 948 C C . GLY A 1 115 ? 18.575 -4.235 -10.352 1.00 54.41 115 GLY A C 1
ATOM 949 O O . GLY A 1 115 ? 18.137 -3.447 -9.522 1.00 54.41 115 GLY A O 1
ATOM 950 N N . GLU A 1 116 ? 19.889 -4.390 -10.551 1.00 46.34 116 GLU A N 1
ATOM 951 C CA . GLU A 1 116 ? 20.941 -3.826 -9.673 1.00 46.34 116 GLU A CA 1
ATOM 952 C C . GLU A 1 116 ? 20.818 -2.315 -9.335 1.00 46.34 116 GLU A C 1
ATOM 954 O O . GLU A 1 116 ? 21.452 -1.842 -8.393 1.00 46.34 116 GLU A O 1
ATOM 959 N N . MET A 1 117 ? 20.005 -1.547 -10.072 1.00 42.41 117 MET A N 1
ATOM 960 C CA . MET A 1 117 ? 19.703 -0.131 -9.803 1.00 42.41 117 MET A CA 1
ATOM 961 C C . MET A 1 117 ? 18.594 0.113 -8.763 1.00 42.41 117 MET A C 1
ATOM 963 O O . MET A 1 117 ? 18.541 1.199 -8.186 1.00 42.41 117 MET A O 1
ATOM 967 N N . PHE A 1 118 ? 17.731 -0.863 -8.478 1.00 56.50 118 PHE A N 1
ATOM 968 C CA . PHE A 1 118 ? 16.607 -0.714 -7.553 1.00 56.50 118 PHE A CA 1
ATOM 969 C C . PHE A 1 118 ? 17.003 -1.182 -6.153 1.00 56.50 118 PHE A C 1
ATOM 971 O O . PHE A 1 118 ? 17.068 -2.375 -5.868 1.00 56.50 118 PHE A O 1
ATOM 978 N N . LYS A 1 119 ? 17.268 -0.222 -5.264 1.00 65.12 119 LYS A N 1
ATOM 979 C CA . LYS A 1 119 ? 17.550 -0.494 -3.845 1.00 65.12 119 LYS A CA 1
ATOM 980 C C . LYS A 1 119 ? 16.290 -0.572 -2.979 1.00 65.12 119 LYS A C 1
ATOM 982 O O . LYS A 1 119 ? 16.383 -1.018 -1.843 1.00 65.12 119 LYS A O 1
ATOM 987 N N . ASN A 1 120 ? 15.146 -0.118 -3.492 1.00 75.94 120 ASN A N 1
ATOM 988 C CA . ASN A 1 120 ? 13.899 -0.033 -2.737 1.00 75.94 120 ASN A CA 1
ATOM 989 C C . ASN A 1 120 ? 13.230 -1.417 -2.633 1.00 75.94 120 ASN A C 1
ATOM 991 O O . ASN A 1 120 ? 13.056 -2.097 -3.648 1.00 75.94 120 ASN A O 1
ATOM 995 N N . ASP A 1 121 ? 12.787 -1.808 -1.437 1.00 87.50 121 ASP A N 1
ATOM 996 C CA . ASP A 1 121 ? 11.909 -2.972 -1.251 1.00 87.50 121 ASP A CA 1
ATOM 997 C C . ASP A 1 121 ? 10.498 -2.646 -1.771 1.00 87.50 121 ASP A C 1
ATOM 999 O O . ASP A 1 121 ? 9.964 -1.571 -1.500 1.00 87.50 121 ASP A O 1
ATOM 1003 N N . VAL A 1 122 ? 9.863 -3.551 -2.521 1.00 89.50 122 VAL A N 1
ATOM 1004 C CA . VAL A 1 122 ? 8.525 -3.317 -3.095 1.00 89.50 122 VAL A CA 1
ATOM 1005 C C . VAL A 1 122 ? 7.524 -4.310 -2.521 1.00 89.50 122 VAL A C 1
ATOM 1007 O O . VAL A 1 122 ? 7.583 -5.517 -2.773 1.00 89.50 122 VAL A O 1
ATOM 1010 N N . LYS A 1 123 ? 6.533 -3.786 -1.796 1.00 92.75 123 LYS A N 1
ATOM 1011 C CA . LYS A 1 123 ? 5.465 -4.572 -1.170 1.00 92.75 123 LYS A CA 1
ATOM 1012 C C . LYS A 1 123 ? 4.116 -4.275 -1.793 1.00 92.75 123 LYS A C 1
ATOM 1014 O O . LYS A 1 123 ? 3.805 -3.141 -2.143 1.00 92.75 123 LYS A O 1
ATOM 1019 N N . PHE A 1 124 ? 3.294 -5.315 -1.895 1.00 93.88 124 PHE A N 1
ATOM 1020 C CA . PHE A 1 124 ? 1.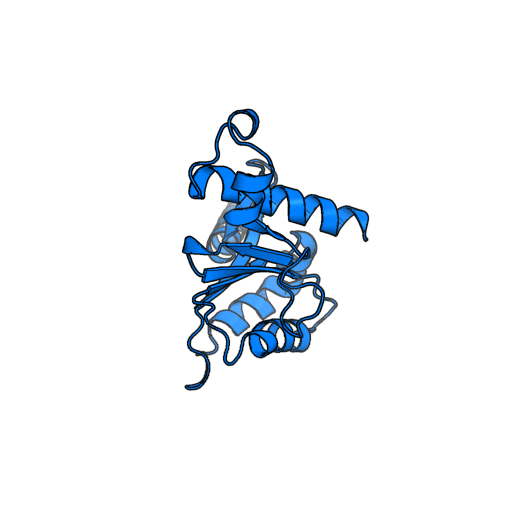939 -5.220 -2.425 1.00 93.88 124 PHE A CA 1
ATOM 1021 C C . PHE A 1 124 ? 0.919 -5.561 -1.349 1.00 93.88 124 PHE A C 1
ATOM 1023 O O . PHE A 1 124 ? 1.021 -6.592 -0.673 1.00 93.88 124 PHE A O 1
ATOM 1030 N N . TRP A 1 125 ? -0.101 -4.718 -1.263 1.00 95.75 125 TRP A N 1
ATOM 1031 C CA . TRP A 1 125 ? -1.136 -4.769 -0.245 1.00 95.75 125 TRP A CA 1
ATOM 1032 C C . TRP A 1 125 ? 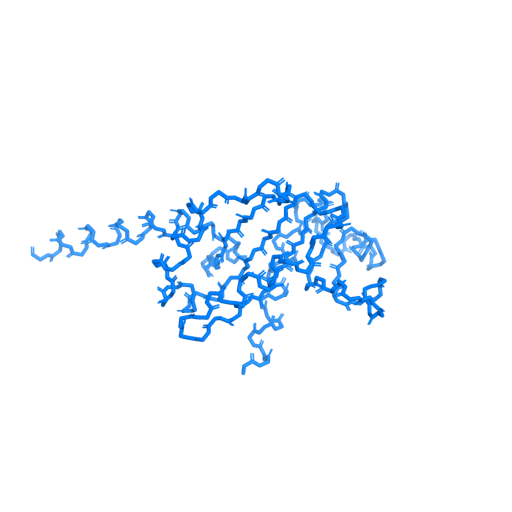-2.520 -4.675 -0.881 1.00 95.75 125 TRP A C 1
ATOM 1034 O O . TRP A 1 125 ? -2.711 -4.083 -1.945 1.00 95.75 125 TRP A O 1
ATOM 1044 N N . THR A 1 126 ? -3.510 -5.226 -0.196 1.00 94.75 126 THR A N 1
ATOM 1045 C CA . THR A 1 126 ? -4.922 -4.908 -0.401 1.00 94.75 126 THR A CA 1
ATOM 1046 C C . THR A 1 126 ? -5.572 -4.585 0.942 1.00 94.75 126 THR A C 1
ATOM 1048 O O . THR A 1 126 ? -4.865 -4.397 1.926 1.00 94.75 126 THR A O 1
ATOM 1051 N N . LEU A 1 127 ? -6.899 -4.492 1.008 1.00 92.88 127 LEU A N 1
ATOM 1052 C CA . LEU A 1 127 ? -7.605 -4.204 2.253 1.00 92.88 127 LEU A CA 1
ATOM 1053 C C . LEU A 1 127 ? -8.230 -5.461 2.853 1.00 92.88 127 LEU A C 1
ATOM 1055 O O . LEU A 1 127 ? -8.959 -6.197 2.183 1.00 92.88 127 LEU A O 1
ATOM 1059 N N . ASN A 1 128 ? -8.042 -5.649 4.153 1.00 91.25 128 ASN A N 1
ATOM 1060 C CA . ASN A 1 128 ? -8.909 -6.482 4.966 1.00 91.25 128 ASN A CA 1
ATOM 1061 C C . ASN A 1 128 ? -10.115 -5.646 5.414 1.00 91.25 128 ASN A C 1
ATOM 1063 O O . ASN A 1 128 ? -10.040 -4.915 6.396 1.00 91.25 128 ASN A O 1
ATOM 1067 N N . LEU A 1 129 ? -11.244 -5.766 4.712 1.00 84.56 129 LEU A N 1
ATOM 1068 C CA . LEU A 1 129 ? -12.444 -4.971 5.008 1.00 84.56 129 LEU A CA 1
ATOM 1069 C C . LEU A 1 129 ? -13.061 -5.277 6.383 1.00 84.56 129 LEU A C 1
ATOM 1071 O O . LEU A 1 129 ? -13.724 -4.413 6.945 1.00 84.56 129 LEU A O 1
ATOM 1075 N N . ALA A 1 130 ? -12.851 -6.482 6.922 1.00 86.19 130 ALA A N 1
ATOM 1076 C CA . ALA A 1 130 ? -13.401 -6.873 8.220 1.00 86.19 130 ALA A CA 1
ATOM 1077 C C . ALA A 1 130 ? -12.643 -6.227 9.386 1.00 86.19 130 ALA A C 1
ATOM 1079 O O . ALA A 1 130 ? -13.252 -5.870 10.390 1.00 86.19 130 ALA A O 1
ATOM 1080 N N . LYS A 1 131 ? -11.321 -6.086 9.245 1.00 87.81 131 LYS A N 1
ATOM 1081 C CA . LYS A 1 131 ? -10.454 -5.459 10.253 1.00 87.81 131 LYS A CA 1
ATOM 1082 C C . LYS A 1 131 ? -10.141 -3.991 9.968 1.00 87.81 131 LYS A C 1
ATOM 1084 O O . LYS A 1 131 ? -9.608 -3.323 10.836 1.00 87.81 131 LYS A O 1
ATOM 1089 N N . GLN A 1 132 ? -10.482 -3.504 8.774 1.00 84.50 132 GLN A N 1
ATOM 1090 C CA . GLN A 1 132 ? -10.104 -2.181 8.265 1.00 84.50 132 GLN A CA 1
ATOM 1091 C C . GLN A 1 132 ? -8.579 -1.960 8.243 1.00 84.50 132 GLN A C 1
ATOM 1093 O O . GLN A 1 132 ? -8.091 -0.871 8.512 1.00 84.50 132 GLN A O 1
ATOM 1098 N N . GLU A 1 133 ? -7.826 -3.001 7.882 1.00 90.38 133 GLU A N 1
ATOM 1099 C CA . GLU A 1 133 ? -6.356 -3.008 7.880 1.00 90.38 133 GLU A CA 1
ATOM 1100 C C . GLU A 1 133 ? -5.794 -3.314 6.487 1.00 90.38 133 GLU A C 1
ATOM 1102 O O . GLU A 1 133 ? -6.490 -3.857 5.621 1.00 90.38 133 GLU A O 1
ATOM 1107 N N . LEU A 1 134 ? -4.506 -3.025 6.279 1.00 94.00 134 LEU A N 1
ATOM 1108 C CA . LEU A 1 134 ? -3.781 -3.513 5.109 1.00 94.00 134 LEU A CA 1
ATOM 1109 C C . LEU A 1 134 ? -3.524 -5.021 5.215 1.00 94.00 134 LEU A C 1
ATOM 1111 O O . LEU A 1 134 ? -3.057 -5.520 6.234 1.00 94.00 134 LEU A O 1
ATOM 1115 N N . LEU A 1 135 ? -3.803 -5.737 4.128 1.00 95.06 135 LEU A N 1
ATOM 1116 C CA . LEU A 1 135 ? -3.574 -7.169 3.974 1.00 95.06 135 LEU A CA 1
ATOM 1117 C C . LEU A 1 135 ? -2.446 -7.401 2.957 1.00 95.06 135 LEU A C 1
ATOM 1119 O O . LEU A 1 135 ? -2.622 -7.042 1.786 1.00 95.06 135 LEU A O 1
ATOM 1123 N N . PRO A 1 136 ? -1.316 -8.017 3.343 1.00 95.19 136 PRO A N 1
ATOM 1124 C CA . PRO A 1 136 ? -0.287 -8.421 2.392 1.00 95.19 136 PRO A C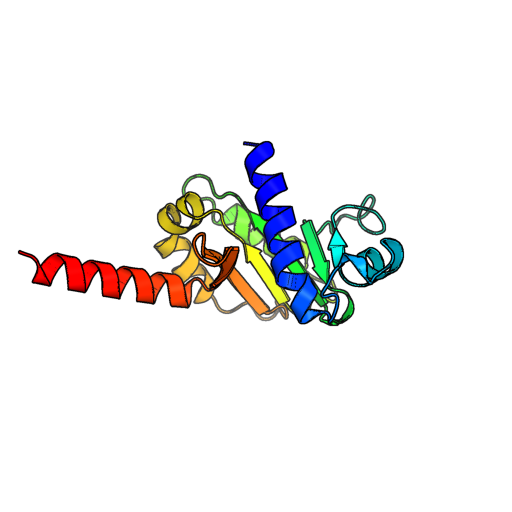A 1
ATOM 1125 C C . PRO A 1 136 ? -0.853 -9.360 1.323 1.00 95.19 136 PRO A C 1
ATOM 1127 O O . PRO A 1 136 ? -1.636 -10.266 1.619 1.00 95.19 136 PRO A O 1
ATOM 1130 N N . VAL A 1 137 ? -0.404 -9.220 0.074 1.00 92.88 137 VAL A N 1
ATOM 1131 C CA . VAL A 1 137 ? -0.862 -10.100 -1.019 1.00 92.88 137 VAL A CA 1
ATOM 1132 C C . VAL A 1 137 ? -0.527 -11.585 -0.774 1.00 92.88 137 VAL A C 1
ATOM 1134 O O . VAL A 1 137 ? -1.262 -12.459 -1.234 1.00 92.88 137 VAL A O 1
ATOM 1137 N N . ASP A 1 138 ? 0.520 -11.901 -0.004 1.00 88.50 138 ASP A N 1
ATOM 1138 C CA . ASP A 1 138 ? 0.806 -13.286 0.413 1.00 88.50 138 ASP A CA 1
ATOM 1139 C C . ASP A 1 138 ? -0.288 -13.879 1.300 1.00 88.50 138 ASP A C 1
ATOM 1141 O O . ASP A 1 138 ? -0.678 -15.037 1.133 1.00 88.50 138 ASP A O 1
ATOM 1145 N N . GLU A 1 139 ? -0.804 -13.083 2.232 1.00 92.38 139 GLU A N 1
ATOM 1146 C CA . GLU A 1 139 ? -1.892 -13.502 3.110 1.00 92.38 139 GLU A CA 1
ATOM 1147 C C . GLU A 1 139 ? -3.207 -13.610 2.340 1.00 92.38 139 GLU A C 1
ATOM 1149 O O . GLU A 1 139 ? -3.978 -14.545 2.569 1.00 92.38 139 GLU A O 1
ATOM 1154 N N . LEU A 1 140 ? -3.431 -12.727 1.360 1.00 92.31 140 LEU A N 1
ATOM 1155 C CA . LEU A 1 140 ? -4.556 -12.849 0.433 1.00 92.31 140 LEU A CA 1
ATOM 1156 C C . LEU A 1 140 ? -4.506 -14.180 -0.326 1.00 92.31 140 LEU A C 1
ATOM 1158 O O . LEU A 1 140 ? -5.512 -14.882 -0.384 1.00 92.31 140 LEU A O 1
ATOM 1162 N N . LYS A 1 141 ? -3.342 -14.556 -0.875 1.00 89.75 141 LYS A N 1
ATOM 1163 C CA . LYS A 1 141 ? -3.175 -15.830 -1.589 1.00 89.75 141 LYS A CA 1
ATOM 1164 C C . LYS A 1 141 ? -3.525 -17.022 -0.693 1.00 89.75 141 LYS A C 1
ATOM 1166 O O . LYS A 1 141 ? -4.256 -17.905 -1.134 1.00 89.75 141 LYS A O 1
ATOM 1171 N N . ARG A 1 142 ? -3.040 -17.037 0.554 1.00 90.44 142 ARG A N 1
ATOM 1172 C CA . ARG A 1 142 ? -3.375 -18.086 1.537 1.00 90.44 142 ARG A CA 1
ATOM 1173 C C . ARG A 1 142 ? -4.876 -18.134 1.813 1.00 90.44 142 ARG A C 1
ATOM 1175 O O . ARG A 1 142 ? -5.479 -19.189 1.688 1.00 90.44 142 ARG A O 1
ATOM 1182 N N . THR A 1 143 ? -5.485 -16.975 2.061 1.00 89.31 143 THR A N 1
ATOM 1183 C CA . THR A 1 143 ? -6.929 -16.859 2.317 1.00 89.31 143 THR A CA 1
ATOM 1184 C C . THR A 1 143 ? -7.761 -17.419 1.160 1.00 89.31 143 THR A C 1
ATOM 1186 O O . THR A 1 143 ? -8.760 -18.094 1.385 1.00 89.31 143 THR A O 1
ATOM 1189 N N . LEU A 1 144 ? -7.359 -17.160 -0.088 1.00 90.25 144 LEU A N 1
ATOM 1190 C CA . LEU A 1 144 ? -8.051 -17.685 -1.268 1.00 90.25 144 LEU A CA 1
ATOM 1191 C C . LEU A 1 144 ? -7.913 -19.206 -1.405 1.00 90.25 144 LEU A C 1
ATOM 1193 O O . LEU A 1 144 ? -8.890 -19.854 -1.771 1.00 90.25 144 LEU A O 1
ATOM 1197 N N . HIS A 1 145 ? -6.742 -19.770 -1.094 1.00 89.00 145 HIS A N 1
ATOM 1198 C CA . HIS A 1 145 ? -6.556 -21.223 -1.056 1.00 89.00 145 HIS A CA 1
ATOM 1199 C C . HIS A 1 145 ? -7.440 -21.873 0.011 1.00 89.00 145 HIS A C 1
ATOM 1201 O O . HIS A 1 145 ? -8.190 -22.787 -0.312 1.00 89.00 145 HIS A O 1
ATOM 1207 N N . ASP A 1 146 ? -7.450 -21.336 1.233 1.00 90.00 146 ASP A N 1
ATOM 1208 C CA . ASP A 1 146 ? -8.288 -21.859 2.318 1.00 90.00 146 ASP A CA 1
ATOM 1209 C C . ASP A 1 146 ? -9.785 -21.804 1.962 1.00 90.00 146 ASP A C 1
ATOM 1211 O O . ASP A 1 146 ? -10.559 -22.701 2.306 1.00 90.00 146 ASP A O 1
ATOM 1215 N N . LEU A 1 147 ? -10.220 -20.744 1.270 1.00 89.00 147 LEU A N 1
ATOM 1216 C CA . LEU A 1 147 ? -11.597 -20.610 0.789 1.00 89.00 147 LEU A CA 1
ATOM 1217 C C . LEU A 1 147 ? -11.932 -21.636 -0.296 1.00 89.00 147 LEU A C 1
ATOM 1219 O O . LEU A 1 147 ? -13.022 -22.206 -0.253 1.00 89.00 147 LEU A O 1
ATOM 1223 N N . TYR A 1 148 ? -11.014 -21.866 -1.237 1.00 89.19 148 TYR A N 1
ATOM 1224 C CA . TYR A 1 148 ? -11.169 -22.873 -2.284 1.00 89.19 148 TYR A CA 1
ATOM 1225 C C . TYR A 1 148 ? -11.277 -24.278 -1.683 1.00 89.19 148 TYR A C 1
ATOM 1227 O O . TYR A 1 148 ? -12.243 -24.993 -1.949 1.00 89.19 148 TYR A O 1
ATOM 1235 N N . ASP A 1 149 ? -10.360 -24.633 -0.783 1.00 90.50 149 ASP A N 1
ATOM 1236 C CA . ASP A 1 149 ? -10.364 -25.936 -0.119 1.00 90.50 149 ASP A CA 1
ATOM 1237 C C . ASP A 1 149 ? -11.674 -26.143 0.643 1.00 90.50 149 ASP A C 1
ATOM 1239 O O . ASP A 1 149 ? -12.335 -27.170 0.497 1.00 90.50 149 ASP A O 1
ATOM 1243 N N . ARG A 1 150 ? -12.132 -25.132 1.387 1.00 89.94 150 ARG A N 1
ATOM 1244 C CA . ARG A 1 150 ? -13.430 -25.186 2.068 1.00 89.94 150 ARG A CA 1
ATOM 1245 C C . ARG A 1 150 ? -14.610 -25.340 1.116 1.00 89.94 150 ARG A C 1
ATOM 1247 O O . ARG A 1 150 ? -15.574 -25.993 1.503 1.00 89.94 150 ARG A O 1
ATOM 1254 N N . SER A 1 151 ? -14.581 -24.730 -0.071 1.00 87.12 151 SER A N 1
ATOM 1255 C CA . SER A 1 151 ? -15.672 -24.894 -1.039 1.00 87.12 151 SER A CA 1
ATOM 1256 C C . SER A 1 151 ? -15.741 -26.310 -1.606 1.00 87.12 151 SER A C 1
ATOM 1258 O O . SER A 1 151 ? -16.841 -26.825 -1.762 1.00 87.12 151 SER A O 1
ATOM 1260 N N . GLU A 1 152 ? -14.599 -26.967 -1.811 1.00 80.25 152 GLU A N 1
ATOM 1261 C CA . GLU A 1 152 ? -14.538 -28.346 -2.317 1.00 80.25 152 GLU A CA 1
ATOM 1262 C C . GLU A 1 152 ? -14.961 -29.389 -1.265 1.00 80.25 152 GLU A C 1
ATOM 1264 O O . GLU A 1 152 ? -15.428 -30.463 -1.618 1.00 80.25 152 GLU A O 1
ATOM 1269 N N . HIS A 1 153 ? -14.852 -29.078 0.033 1.00 63.97 153 HIS A N 1
ATOM 1270 C CA . HIS A 1 153 ? -15.274 -29.972 1.128 1.00 63.97 153 HIS A CA 1
ATOM 1271 C C . HIS A 1 153 ? -16.758 -29.826 1.518 1.00 63.97 153 HIS A C 1
ATOM 1273 O O . HIS A 1 153 ? -17.226 -30.501 2.436 1.00 63.97 153 HIS A O 1
ATOM 1279 N N . VAL A 1 154 ? -17.493 -28.919 0.869 1.00 58.19 154 VAL A N 1
ATOM 1280 C CA . VAL A 1 154 ? -18.936 -28.696 1.084 1.00 58.19 154 VAL A CA 1
ATOM 1281 C C . VAL A 1 154 ? -19.779 -29.346 -0.032 1.00 58.19 154 VAL A C 1
ATOM 1283 O O . VAL A 1 154 ? -21.008 -29.294 0.030 1.00 58.19 154 VAL A O 1
ATOM 1286 N N . ILE A 1 155 ? -19.138 -29.990 -1.020 1.00 47.97 155 ILE A N 1
ATOM 1287 C CA . ILE A 1 155 ? -19.778 -30.698 -2.144 1.00 47.97 155 ILE A CA 1
ATOM 1288 C C . ILE A 1 155 ? -19.784 -32.209 -1.899 1.00 47.97 155 ILE A C 1
ATOM 1290 O O . ILE A 1 155 ? -18.735 -32.753 -1.488 1.00 47.97 155 ILE A O 1
#

Foldseek 3Di:
DVVVVVVVLVLVLVQCCVVQVCPPVVVDDPVRSCVQKPAQDPPNVPPLDGARIAGPVQLEGEHEDAADPLPVVVVVVQQVSCQPPPRQEYEYEYEPVRCVVCVVVVVVVQPPDPPPRRNHHYFYWYAPPVVSHTDGSVNVVVVVVVVVVVVVVVD